Protein AF-A0AAP3ENG6-F1 (afdb_monomer_lite)

pLDDT: mean 89.63, std 6.57, range [66.12, 96.69]

Structure (mmCIF, N/CA/C/O backbone):
data_AF-A0AAP3ENG6-F1
#
_entry.id   AF-A0AAP3ENG6-F1
#
loop_
_atom_site.group_PDB
_atom_site.id
_atom_site.type_symbol
_atom_site.label_atom_id
_atom_site.label_alt_id
_atom_site.label_comp_id
_atom_site.label_asym_id
_atom_site.label_entity_id
_atom_site.label_seq_id
_atom_site.pdbx_PDB_ins_code
_atom_site.Cartn_x
_atom_site.Cartn_y
_atom_site.Cartn_z
_atom_site.occupancy
_atom_site.B_iso_or_equiv
_atom_site.auth_seq_id
_atom_site.auth_c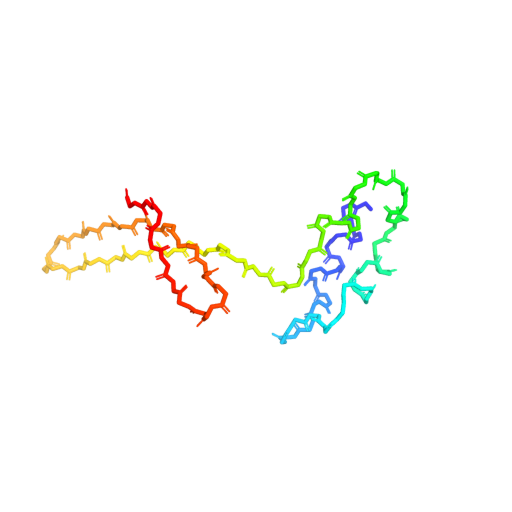omp_id
_atom_site.auth_asym_id
_atom_site.auth_atom_id
_atom_site.pdbx_PDB_model_num
ATOM 1 N N . GLY A 1 1 ? 5.527 -8.227 -20.284 1.00 74.25 1 GLY A N 1
ATOM 2 C CA . GLY A 1 1 ? 4.270 -8.977 -20.517 1.00 74.25 1 GLY A CA 1
ATOM 3 C C . GLY A 1 1 ? 3.727 -9.543 -19.212 1.00 74.25 1 GLY A C 1
ATOM 4 O O . GLY A 1 1 ? 4.244 -9.190 -18.158 1.00 74.25 1 GLY A O 1
ATOM 5 N N . LEU A 1 2 ? 2.699 -10.402 -19.261 1.00 83.88 2 LEU A N 1
ATOM 6 C CA . LEU A 1 2 ? 2.102 -11.028 -18.063 1.00 83.88 2 LEU A CA 1
ATOM 7 C C . LEU A 1 2 ? 3.136 -11.815 -17.241 1.00 83.88 2 LEU A C 1
ATOM 9 O O . LEU A 1 2 ? 3.123 -11.747 -16.014 1.00 83.88 2 LEU A O 1
ATOM 13 N N . ASP A 1 3 ? 4.043 -12.525 -17.910 1.00 89.19 3 ASP A N 1
ATOM 14 C CA . ASP A 1 3 ? 5.051 -13.350 -17.239 1.00 89.19 3 ASP A CA 1
ATOM 15 C C . ASP A 1 3 ? 6.098 -12.506 -16.501 1.00 89.19 3 ASP A C 1
ATOM 17 O O . ASP A 1 3 ? 6.444 -12.825 -15.366 1.00 89.19 3 ASP A O 1
ATOM 21 N N . ASP A 1 4 ? 6.515 -11.369 -17.069 1.00 86.81 4 ASP A N 1
ATOM 22 C CA . ASP A 1 4 ? 7.399 -10.422 -16.374 1.00 86.81 4 ASP A CA 1
ATOM 23 C C . ASP A 1 4 ? 6.720 -9.824 -15.136 1.00 86.81 4 ASP A C 1
ATOM 25 O O . ASP A 1 4 ? 7.345 -9.697 -14.086 1.00 86.81 4 ASP A O 1
ATOM 29 N N . ALA A 1 5 ? 5.424 -9.500 -15.229 1.00 87.50 5 ALA A N 1
ATOM 30 C CA . ALA A 1 5 ? 4.663 -8.983 -14.094 1.00 87.50 5 ALA A CA 1
ATOM 31 C C . ALA A 1 5 ? 4.555 -10.025 -12.969 1.00 87.50 5 ALA A C 1
ATOM 33 O O . ALA A 1 5 ? 4.769 -9.700 -11.800 1.00 87.50 5 ALA A O 1
ATOM 34 N N . LYS A 1 6 ? 4.288 -11.293 -13.310 1.00 92.12 6 LYS A N 1
ATOM 35 C CA . LYS A 1 6 ? 4.303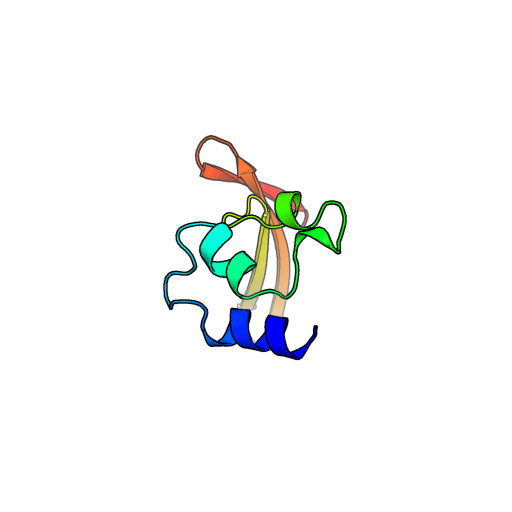 -12.400 -12.341 1.00 92.12 6 LYS A CA 1
ATOM 36 C C . LYS A 1 6 ? 5.680 -12.565 -11.706 1.00 92.12 6 LYS A C 1
ATOM 38 O O . LYS A 1 6 ? 5.759 -12.701 -10.489 1.00 92.12 6 LYS A O 1
ATOM 43 N N . ARG A 1 7 ? 6.755 -12.512 -12.500 1.00 91.25 7 ARG A N 1
ATOM 44 C CA . ARG A 1 7 ? 8.135 -12.610 -12.004 1.00 91.25 7 ARG A CA 1
ATOM 45 C C . ARG A 1 7 ? 8.441 -11.511 -10.986 1.00 91.25 7 ARG A C 1
ATOM 47 O O . ARG A 1 7 ? 8.897 -11.816 -9.892 1.00 91.25 7 ARG A O 1
ATOM 54 N N . VAL A 1 8 ? 8.099 -10.260 -11.295 1.00 91.88 8 VAL A N 1
ATOM 55 C CA . VAL A 1 8 ? 8.276 -9.115 -10.385 1.00 91.88 8 VAL A CA 1
ATOM 56 C C . VAL A 1 8 ? 7.547 -9.296 -9.053 1.00 91.88 8 VAL A C 1
ATOM 58 O O . VAL A 1 8 ? 8.068 -8.910 -8.007 1.00 91.88 8 VAL A O 1
ATOM 61 N N . LEU A 1 9 ? 6.341 -9.869 -9.068 1.00 91.62 9 LEU A N 1
ATOM 62 C CA . LEU A 1 9 ? 5.576 -10.123 -7.846 1.00 91.62 9 LEU A CA 1
ATOM 63 C C . LEU A 1 9 ? 6.125 -11.316 -7.054 1.00 91.62 9 LEU A C 1
ATOM 65 O O . LEU A 1 9 ? 6.192 -11.238 -5.829 1.00 91.62 9 LEU A O 1
ATOM 69 N N . ASN A 1 10 ? 6.542 -12.383 -7.737 1.00 94.56 10 ASN A N 1
ATOM 70 C CA . ASN A 1 10 ? 7.063 -13.602 -7.114 1.00 94.56 10 ASN A CA 1
ATOM 71 C C . ASN A 1 10 ? 8.453 -13.405 -6.499 1.00 94.56 10 ASN A C 1
ATOM 73 O O . ASN A 1 10 ? 8.740 -13.953 -5.440 1.00 94.56 10 ASN A O 1
ATOM 77 N N . GLU A 1 11 ? 9.307 -12.613 -7.143 1.00 94.06 11 GLU A N 1
ATOM 78 C CA . GLU A 1 11 ? 10.659 -12.306 -6.662 1.00 94.06 11 GLU A CA 1
ATOM 79 C C . GLU A 1 11 ? 10.694 -11.062 -5.763 1.00 94.06 11 GLU A C 1
ATOM 81 O O . GLU A 1 11 ? 11.763 -10.635 -5.320 1.00 94.06 11 GLU A O 1
ATOM 86 N N . ARG A 1 12 ? 9.528 -10.472 -5.458 1.00 93.56 12 ARG A N 1
ATOM 87 C CA . ARG A 1 12 ? 9.439 -9.325 -4.557 1.00 93.56 12 ARG A CA 1
ATOM 88 C C . ARG A 1 12 ? 10.039 -9.703 -3.195 1.00 93.56 12 ARG A C 1
ATOM 90 O O . ARG A 1 12 ? 9.530 -10.617 -2.543 1.00 93.56 12 ARG A O 1
ATOM 97 N N . PRO A 1 13 ? 11.050 -8.963 -2.698 1.00 95.31 13 PRO A N 1
ATOM 98 C CA . PRO A 1 13 ? 11.619 -9.239 -1.386 1.00 95.31 13 PRO A CA 1
ATOM 99 C C . PRO A 1 13 ? 10.552 -9.165 -0.291 1.00 95.31 13 PRO A C 1
ATOM 101 O O . PRO A 1 13 ? 9.630 -8.351 -0.373 1.00 95.31 13 PRO A O 1
ATOM 104 N N . GLN A 1 14 ? 10.717 -9.928 0.792 1.00 94.94 14 GLN A N 1
ATOM 105 C CA . GLN A 1 14 ? 9.755 -9.959 1.906 1.00 94.94 14 GLN A CA 1
ATOM 106 C C . GLN A 1 14 ? 9.468 -8.564 2.496 1.00 94.94 14 GLN A C 1
ATOM 108 O O . GLN A 1 14 ? 8.346 -8.270 2.897 1.00 94.94 14 GLN A O 1
ATOM 113 N N . LYS A 1 15 ? 10.477 -7.682 2.522 1.00 95.12 15 LYS A N 1
ATOM 114 C CA . LYS A 1 15 ? 10.356 -6.283 2.978 1.00 95.12 15 LYS A CA 1
ATOM 115 C C . LYS A 1 15 ? 10.083 -5.284 1.840 1.00 95.12 15 LYS A C 1
ATOM 117 O O . LYS A 1 15 ? 10.140 -4.078 2.059 1.00 95.12 15 LYS A O 1
ATOM 122 N N . GLY A 1 16 ? 9.784 -5.773 0.639 1.00 93.25 16 GLY A N 1
ATOM 123 C CA . GLY A 1 16 ? 9.586 -4.983 -0.572 1.00 93.25 16 GLY A CA 1
ATOM 124 C C . GLY A 1 16 ? 10.881 -4.506 -1.236 1.00 93.25 16 GLY A C 1
ATOM 125 O O . GLY A 1 16 ? 11.991 -4.753 -0.764 1.00 93.25 16 GLY A O 1
ATOM 126 N N . TRP A 1 17 ? 10.717 -3.815 -2.364 1.00 93.00 17 TRP A N 1
ATOM 127 C CA . TRP A 1 17 ? 11.804 -3.194 -3.119 1.00 93.00 17 TRP A CA 1
ATOM 128 C C . TRP A 1 17 ? 12.307 -1.929 -2.419 1.00 93.00 17 TRP A C 1
ATOM 130 O O . TRP A 1 17 ? 11.516 -1.156 -1.881 1.00 93.00 17 TRP A O 1
ATOM 140 N N . LYS A 1 18 ? 13.625 -1.700 -2.447 1.00 92.12 18 LYS A N 1
ATOM 141 C CA . LYS A 1 18 ? 14.243 -0.486 -1.884 1.00 92.12 18 LYS A CA 1
ATOM 142 C C . LYS A 1 18 ? 14.211 0.702 -2.845 1.00 92.12 18 LYS A C 1
ATOM 144 O O . LYS A 1 18 ? 14.137 1.841 -2.401 1.00 92.12 18 LYS A O 1
ATOM 149 N N . GLU A 1 19 ? 14.261 0.426 -4.143 1.00 90.44 19 GLU A N 1
ATOM 150 C CA . GLU A 1 19 ? 14.248 1.414 -5.221 1.00 90.44 19 GLU A CA 1
ATOM 151 C C . GLU A 1 19 ? 13.371 0.903 -6.373 1.00 90.44 19 GLU A C 1
ATOM 153 O O . GLU A 1 19 ? 13.347 -0.299 -6.647 1.00 90.44 19 GLU A O 1
ATOM 158 N N . SER A 1 20 ? 12.628 1.800 -7.035 1.00 88.25 20 SER A N 1
ATOM 159 C CA . SER A 1 20 ? 11.724 1.412 -8.130 1.00 88.25 20 SER A CA 1
ATOM 160 C C . SER A 1 20 ? 12.485 0.756 -9.278 1.00 88.25 20 SER A C 1
ATOM 162 O O . SER A 1 20 ? 11.945 -0.129 -9.930 1.00 88.25 20 SER A O 1
ATOM 164 N N . LYS A 1 21 ? 13.755 1.140 -9.474 1.00 87.00 21 LYS A N 1
ATOM 165 C CA . LYS A 1 21 ? 14.610 0.619 -10.539 1.00 87.00 21 LYS A CA 1
ATOM 166 C C . LYS A 1 21 ? 14.736 -0.909 -10.502 1.00 87.00 21 LYS A C 1
ATOM 168 O O . LYS A 1 21 ? 14.511 -1.541 -11.522 1.00 87.00 21 LYS A O 1
ATOM 173 N N . LEU A 1 22 ? 14.990 -1.505 -9.333 1.00 87.81 22 LEU A N 1
ATOM 174 C CA . LEU A 1 22 ? 15.136 -2.965 -9.192 1.00 87.81 22 LEU A CA 1
ATOM 175 C C . LEU A 1 22 ? 13.884 -3.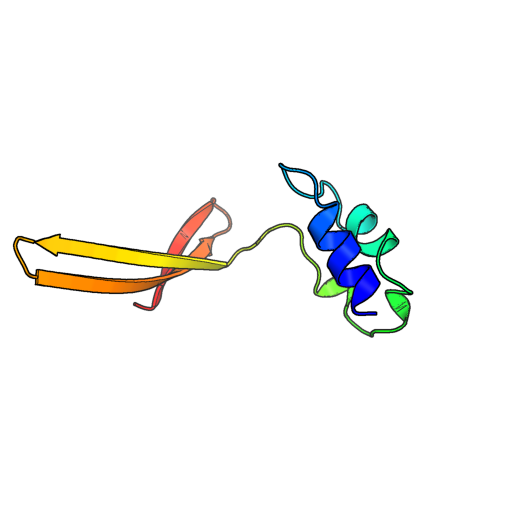728 -9.631 1.00 87.81 22 LEU A C 1
ATOM 177 O O . LEU A 1 22 ? 13.977 -4.799 -10.215 1.00 87.81 22 LEU A O 1
ATOM 181 N N . MET A 1 23 ? 12.713 -3.154 -9.363 1.00 88.56 23 MET A N 1
ATOM 182 C CA . MET A 1 23 ? 11.440 -3.705 -9.807 1.00 88.56 23 MET A CA 1
ATOM 183 C C . MET A 1 23 ? 11.246 -3.512 -11.317 1.00 88.56 23 MET A C 1
ATOM 185 O O . MET A 1 23 ? 10.795 -4.425 -12.003 1.00 88.56 23 MET A O 1
ATOM 189 N N . THR A 1 24 ? 11.561 -2.325 -11.845 1.00 86.88 24 THR A N 1
ATOM 190 C CA . THR A 1 24 ? 11.344 -1.993 -13.259 1.00 86.88 24 THR A CA 1
ATOM 191 C C . THR A 1 24 ? 12.345 -2.659 -14.198 1.00 86.88 24 THR A C 1
ATOM 193 O O . THR A 1 24 ? 11.971 -2.973 -15.318 1.00 86.88 24 THR A O 1
ATOM 196 N N . ASP A 1 25 ? 13.572 -2.939 -13.754 1.00 86.62 25 ASP A N 1
ATOM 197 C CA . ASP A 1 25 ? 14.598 -3.643 -14.541 1.00 86.62 25 ASP A CA 1
ATOM 198 C C . ASP A 1 25 ? 14.161 -5.078 -14.896 1.00 86.62 25 ASP A C 1
ATOM 200 O O . ASP A 1 25 ? 14.610 -5.661 -15.880 1.00 86.62 25 ASP A O 1
ATOM 204 N N . MET A 1 26 ? 13.243 -5.643 -14.110 1.00 85.50 26 MET A N 1
ATOM 205 C CA . MET A 1 26 ? 12.642 -6.953 -14.346 1.00 85.50 26 MET A CA 1
ATOM 206 C C . MET A 1 26 ? 11.408 -6.912 -15.257 1.00 85.50 26 MET A C 1
ATOM 208 O O . MET A 1 26 ? 10.917 -7.972 -15.662 1.00 85.50 26 MET A O 1
ATOM 212 N N . LEU A 1 27 ? 10.878 -5.723 -15.555 1.00 83.88 27 LEU A N 1
ATOM 213 C CA . LEU A 1 27 ? 9.788 -5.532 -16.504 1.00 83.88 27 LEU A CA 1
ATOM 214 C C . LEU A 1 27 ? 10.388 -5.336 -17.905 1.00 83.88 27 LEU A C 1
ATOM 216 O O . LEU A 1 27 ? 11.264 -4.498 -18.105 1.00 83.88 27 LEU A O 1
ATOM 220 N N . ALA A 1 28 ? 9.899 -6.089 -18.897 1.00 70.12 28 ALA A N 1
ATOM 221 C CA . ALA A 1 28 ? 10.189 -5.815 -20.309 1.00 70.12 28 ALA A CA 1
ATOM 222 C C . ALA A 1 28 ? 9.807 -4.359 -20.668 1.00 70.12 28 ALA A C 1
ATOM 224 O O . ALA A 1 28 ? 8.977 -3.759 -19.979 1.00 70.12 28 ALA A O 1
ATOM 225 N N . PRO A 1 29 ? 10.418 -3.773 -21.713 1.00 75.38 29 PRO A N 1
ATOM 226 C CA . PRO A 1 29 ? 10.957 -2.416 -21.688 1.00 75.38 29 PRO A CA 1
ATOM 227 C C . PRO A 1 29 ? 9.951 -1.406 -21.144 1.00 75.38 29 PRO A C 1
ATOM 229 O O . PRO A 1 29 ? 8.945 -1.107 -21.781 1.00 75.38 29 PRO A O 1
ATOM 232 N N . VAL A 1 30 ? 10.243 -0.869 -19.963 1.00 66.12 30 VAL A N 1
ATOM 233 C CA . VAL A 1 30 ? 9.389 0.088 -19.236 1.00 66.12 30 VAL A CA 1
ATOM 234 C C . VAL A 1 30 ? 9.125 1.340 -20.080 1.00 66.12 30 VAL A C 1
ATOM 236 O O . VAL A 1 30 ? 8.043 1.917 -20.008 1.00 66.12 30 VAL A O 1
ATOM 239 N N . ASP A 1 31 ? 10.069 1.687 -20.958 1.00 71.81 31 ASP A N 1
ATOM 240 C CA . ASP A 1 31 ? 9.977 2.805 -21.903 1.00 71.81 31 ASP A CA 1
ATOM 241 C C . ASP A 1 31 ? 8.968 2.569 -23.042 1.00 71.81 31 ASP A C 1
ATOM 243 O O . ASP A 1 31 ? 8.600 3.505 -23.750 1.00 71.81 31 ASP A O 1
ATOM 247 N N . SER A 1 32 ? 8.478 1.336 -23.217 1.00 77.69 32 SER A N 1
ATOM 248 C CA . SER A 1 32 ? 7.420 1.029 -24.190 1.00 77.69 32 SER A CA 1
ATOM 249 C C . SER A 1 32 ? 6.045 1.545 -23.759 1.00 77.69 32 SER A C 1
ATOM 251 O O . SER 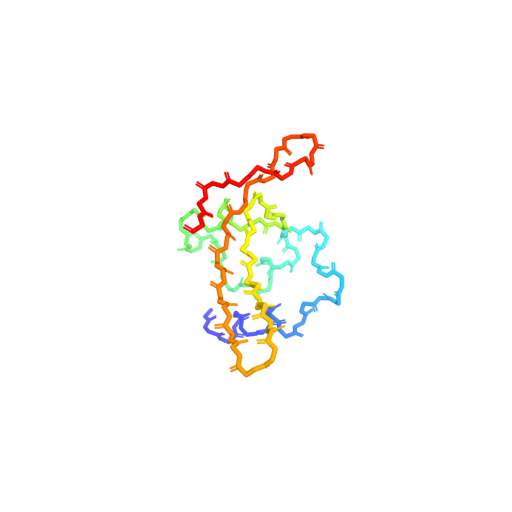A 1 32 ? 5.160 1.702 -24.601 1.00 77.69 32 SER A O 1
ATOM 253 N N . VAL A 1 33 ? 5.857 1.845 -22.468 1.00 79.44 33 VAL A N 1
ATOM 254 C CA . VAL A 1 33 ? 4.593 2.345 -21.917 1.00 79.44 33 VAL A CA 1
ATOM 255 C C . VAL A 1 33 ? 4.807 3.742 -21.344 1.00 79.44 33 VAL A C 1
ATOM 257 O O . VAL A 1 33 ? 5.364 3.927 -20.261 1.00 79.44 33 VAL A O 1
ATOM 260 N N . LYS A 1 34 ? 4.319 4.750 -22.070 1.00 83.38 34 LYS A N 1
ATOM 261 C CA . LYS A 1 34 ? 4.383 6.155 -21.652 1.00 83.38 34 LYS A CA 1
ATOM 262 C C . LYS A 1 34 ? 3.743 6.340 -20.268 1.00 83.38 34 LYS A C 1
ATOM 264 O O . LYS A 1 34 ? 2.577 6.004 -20.083 1.00 83.38 34 LYS A O 1
ATOM 269 N N . GLY A 1 35 ? 4.485 6.920 -19.324 1.00 83.38 35 GLY A N 1
ATOM 270 C CA . GLY A 1 35 ? 3.993 7.226 -17.975 1.00 83.38 35 GLY A CA 1
ATOM 271 C C . GLY A 1 35 ? 4.126 6.087 -16.956 1.00 83.38 35 GLY A C 1
ATOM 272 O O . GLY A 1 35 ? 3.800 6.277 -15.785 1.00 83.38 35 GLY A O 1
ATOM 273 N N . LEU A 1 36 ? 4.574 4.893 -17.371 1.00 80.94 36 LEU A N 1
ATOM 274 C CA . LEU A 1 36 ? 4.650 3.729 -16.482 1.00 80.94 36 LEU A CA 1
ATOM 275 C C . LEU A 1 36 ? 5.674 3.929 -15.361 1.00 80.94 36 LEU A C 1
ATOM 277 O O . LEU A 1 36 ? 5.421 3.566 -14.213 1.00 80.94 36 LEU A O 1
ATOM 281 N N . LYS A 1 37 ? 6.823 4.524 -15.683 1.00 79.75 37 LYS A N 1
ATOM 282 C CA . LYS A 1 37 ? 7.900 4.760 -14.718 1.00 79.75 37 LYS A CA 1
ATOM 283 C C . LYS A 1 37 ? 7.480 5.748 -13.629 1.00 79.75 37 LYS A C 1
ATOM 285 O O . LYS A 1 37 ? 7.844 5.567 -12.472 1.00 79.75 37 LYS A O 1
ATOM 290 N N . GLU A 1 38 ? 6.701 6.760 -13.993 1.00 84.19 38 GLU A N 1
ATOM 291 C CA . GLU A 1 38 ? 6.184 7.788 -13.091 1.00 84.19 38 GLU A CA 1
ATOM 292 C C . GLU A 1 38 ? 5.031 7.270 -12.223 1.00 84.19 38 GLU A C 1
ATOM 294 O O . GLU A 1 38 ? 4.889 7.684 -11.075 1.00 84.19 38 GLU A O 1
ATOM 299 N N . ALA A 1 39 ? 4.219 6.352 -12.752 1.00 85.69 39 ALA A N 1
ATOM 300 C CA . ALA A 1 39 ? 3.092 5.765 -12.031 1.00 85.69 39 ALA A CA 1
ATOM 301 C C . ALA A 1 39 ? 3.519 4.740 -10.961 1.00 85.69 39 ALA A C 1
ATOM 303 O O . ALA A 1 39 ? 2.787 4.500 -9.999 1.00 85.69 39 ALA A O 1
ATOM 304 N N . LEU A 1 40 ? 4.690 4.116 -11.119 1.00 87.25 40 LEU A N 1
ATOM 305 C CA . LEU A 1 40 ? 5.173 3.056 -10.237 1.00 87.25 40 LEU A CA 1
ATOM 306 C C . LEU A 1 40 ? 5.951 3.610 -9.036 1.00 87.25 40 LEU A C 1
ATOM 308 O O . LEU A 1 40 ? 7.128 3.968 -9.118 1.00 87.25 40 LEU A O 1
ATOM 312 N N . VAL A 1 41 ? 5.298 3.597 -7.876 1.00 89.62 41 VAL A N 1
ATOM 313 C CA . VAL A 1 41 ? 5.855 4.077 -6.605 1.00 89.62 41 VAL A CA 1
ATOM 314 C C . VAL A 1 41 ? 6.004 2.952 -5.580 1.00 89.62 41 VAL A C 1
ATOM 316 O O . VAL A 1 41 ? 5.251 1.983 -5.567 1.00 89.62 41 VAL A O 1
ATOM 319 N N . LEU A 1 42 ? 6.975 3.095 -4.676 1.00 91.44 42 LEU A N 1
ATOM 320 C CA . LEU A 1 42 ? 7.231 2.124 -3.600 1.00 91.44 42 LEU A CA 1
ATOM 321 C C . LEU A 1 42 ? 6.412 2.366 -2.333 1.00 91.44 42 LEU A C 1
ATOM 323 O O . LEU A 1 42 ? 6.356 1.513 -1.447 1.00 91.44 42 LEU A O 1
ATOM 327 N N . LYS A 1 43 ? 5.842 3.563 -2.206 1.00 90.94 43 LYS A N 1
ATOM 328 C CA . LYS A 1 43 ? 5.108 4.008 -1.026 1.00 90.94 43 LYS A CA 1
ATOM 329 C C . LYS A 1 43 ? 3.698 4.374 -1.453 1.00 90.94 43 LYS A C 1
ATOM 331 O O . LYS A 1 43 ? 3.526 5.065 -2.448 1.00 90.94 43 LYS A O 1
ATOM 336 N N . SER A 1 44 ? 2.720 3.927 -0.674 1.00 91.88 44 SER A N 1
ATOM 337 C CA . SER A 1 44 ? 1.342 4.385 -0.817 1.00 91.88 44 SER A CA 1
ATOM 338 C C . SER A 1 44 ? 1.080 5.547 0.129 1.00 91.88 44 SER A C 1
ATOM 340 O O . SER A 1 44 ? 1.569 5.536 1.264 1.00 91.88 44 SER A O 1
ATOM 342 N N . ASP A 1 45 ? 0.279 6.501 -0.328 1.00 94.12 45 ASP A N 1
ATOM 343 C CA . ASP A 1 45 ? -0.327 7.536 0.507 1.00 94.12 45 ASP A CA 1
ATOM 344 C C . ASP A 1 45 ? -1.807 7.254 0.792 1.00 94.12 45 ASP A C 1
ATOM 346 O O . ASP A 1 45 ? -2.418 7.972 1.574 1.00 94.12 45 ASP A O 1
ATOM 350 N N . PHE A 1 46 ? -2.375 6.188 0.221 1.00 95.25 46 PHE A N 1
ATOM 351 C CA . PHE A 1 46 ? -3.763 5.779 0.431 1.00 95.25 46 PHE A CA 1
ATOM 352 C C . PHE A 1 46 ? -3.842 4.346 0.957 1.00 95.25 46 PHE A C 1
ATOM 354 O O . PHE A 1 46 ? -3.107 3.462 0.507 1.00 95.25 46 PHE A O 1
ATOM 361 N N . PHE A 1 47 ? -4.731 4.115 1.918 1.00 96.06 47 PHE A N 1
ATOM 362 C CA . PHE A 1 47 ? -4.875 2.834 2.606 1.00 96.06 47 PHE A CA 1
ATOM 363 C C . PHE A 1 47 ? -6.352 2.502 2.779 1.00 96.06 47 PHE A C 1
ATOM 365 O O . PHE A 1 47 ? -7.128 3.349 3.208 1.00 96.06 47 PHE A O 1
ATOM 372 N N . GLU A 1 48 ? -6.737 1.270 2.470 1.00 95.94 48 GLU A N 1
ATOM 373 C CA . GLU A 1 48 ? -8.076 0.750 2.739 1.00 95.94 48 GLU A CA 1
ATOM 374 C C . GLU A 1 48 ? -8.028 -0.106 4.008 1.00 95.94 48 GLU A C 1
ATOM 376 O O . GLU A 1 48 ? -7.142 -0.950 4.154 1.00 95.94 48 GLU A O 1
ATOM 381 N N . ALA A 1 49 ? -8.972 0.102 4.923 1.00 94.56 49 ALA A N 1
ATOM 382 C CA . ALA A 1 49 ? -9.196 -0.789 6.052 1.00 94.56 49 ALA A CA 1
ATOM 383 C C . ALA A 1 49 ? -10.587 -1.400 5.948 1.00 94.56 49 ALA A C 1
ATOM 385 O O . ALA A 1 49 ? -11.571 -0.685 5.769 1.00 94.56 49 ALA A O 1
ATOM 386 N N . ARG A 1 50 ? -10.658 -2.719 6.117 1.00 95.00 50 ARG A N 1
ATOM 387 C CA . ARG A 1 50 ? -11.913 -3.458 6.236 1.00 95.00 50 ARG A CA 1
ATOM 388 C C . ARG A 1 50 ? -12.011 -3.987 7.653 1.00 95.00 50 ARG A C 1
ATOM 390 O O . ARG A 1 50 ? -11.129 -4.721 8.096 1.00 95.00 50 ARG A O 1
ATOM 397 N N . VAL A 1 51 ? -13.041 -3.564 8.370 1.00 93.62 51 VAL A N 1
ATOM 398 C CA . VAL A 1 51 ? -13.242 -3.877 9.785 1.00 93.62 51 VAL A CA 1
ATOM 399 C C . VAL A 1 51 ? -14.528 -4.670 9.937 1.00 93.62 51 VAL A C 1
ATOM 401 O O . VAL A 1 51 ? -15.546 -4.335 9.333 1.00 93.62 51 VAL A O 1
ATOM 404 N N . VAL A 1 52 ? -14.467 -5.709 10.766 1.00 95.69 52 VAL A N 1
ATOM 405 C CA . VAL A 1 52 ? -15.616 -6.532 11.142 1.00 95.69 52 VAL A CA 1
ATOM 406 C C . VAL A 1 52 ? -15.811 -6.408 12.642 1.00 95.69 52 VAL A C 1
ATOM 408 O O . VAL A 1 52 ? -14.872 -6.630 13.405 1.00 95.69 52 VAL A O 1
ATOM 411 N N . ALA A 1 53 ? -17.017 -6.042 13.061 1.00 94.44 53 ALA A N 1
ATOM 412 C CA . ALA A 1 53 ? -17.428 -6.071 14.455 1.00 94.44 53 ALA A CA 1
ATOM 413 C C . ALA A 1 53 ? -18.425 -7.213 14.651 1.00 94.44 53 ALA A C 1
ATOM 415 O O . ALA A 1 53 ? -19.449 -7.257 13.970 1.00 94.44 53 ALA A O 1
ATOM 416 N N . GLU A 1 54 ? -18.126 -8.121 15.578 1.00 96.31 54 GLU A N 1
ATOM 417 C CA . GLU A 1 54 ? -18.994 -9.247 15.931 1.00 96.31 54 GLU A CA 1
ATOM 418 C C . GLU A 1 54 ? -19.524 -9.044 17.357 1.00 96.31 54 GLU A C 1
ATOM 420 O O . GLU A 1 54 ? -18.741 -8.850 18.289 1.00 96.31 54 GLU A O 1
ATOM 425 N N . VAL A 1 55 ? -20.849 -9.045 17.529 1.00 92.69 55 VAL A N 1
ATOM 426 C CA . VAL A 1 55 ? -21.516 -8.878 18.832 1.00 92.69 55 VAL A CA 1
ATOM 427 C C . VAL A 1 55 ? -22.643 -9.901 18.947 1.00 92.69 55 VAL A C 1
ATOM 429 O O . VAL A 1 55 ? -23.706 -9.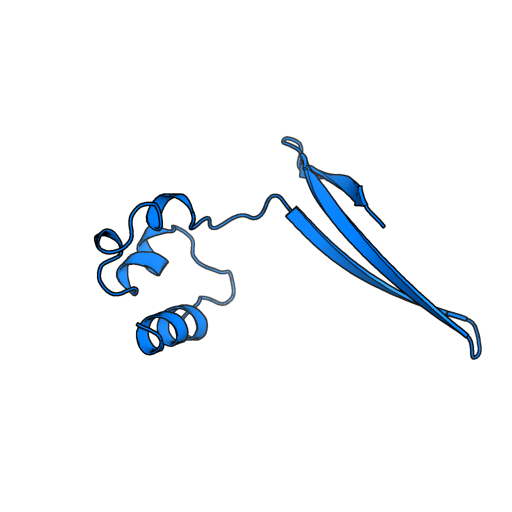739 18.343 1.00 92.69 55 VAL A O 1
ATOM 432 N N . GLY A 1 56 ? -22.409 -10.957 19.731 1.00 93.38 56 GLY A N 1
ATOM 433 C CA . GLY A 1 56 ? -23.293 -12.124 19.762 1.00 93.38 56 GLY A CA 1
ATOM 434 C C . GLY A 1 56 ? -23.382 -12.751 18.370 1.00 93.38 56 GLY A C 1
ATOM 435 O O . GLY A 1 56 ? -22.355 -13.020 17.754 1.00 93.38 56 GLY A O 1
ATOM 436 N N . ASP A 1 57 ? -24.603 -12.891 17.855 1.00 93.88 57 ASP A N 1
ATOM 437 C CA . ASP A 1 57 ? -24.862 -13.422 16.509 1.00 93.88 57 ASP A CA 1
ATOM 438 C C . ASP A 1 57 ? -24.846 -12.344 15.408 1.00 93.88 57 ASP A C 1
ATOM 440 O O . ASP A 1 57 ? -25.054 -12.640 14.230 1.00 93.88 57 ASP A O 1
ATOM 444 N N . ASN A 1 58 ? -24.608 -11.076 15.763 1.00 93.12 58 ASN A N 1
ATOM 445 C CA . ASN A 1 58 ? -24.595 -9.973 14.805 1.00 93.12 58 ASN A CA 1
ATOM 446 C C 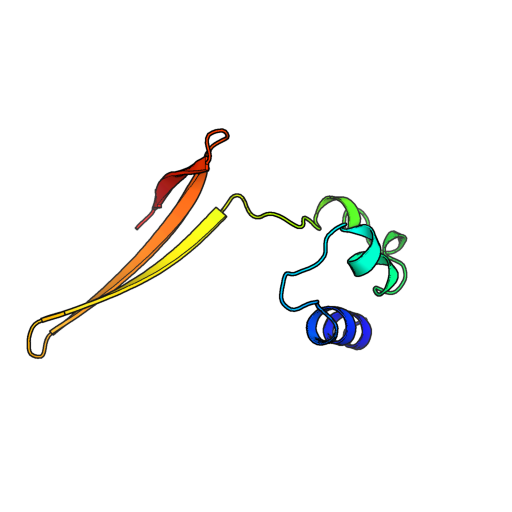. ASN A 1 58 ? -23.186 -9.694 14.285 1.00 93.12 58 ASN A C 1
ATOM 448 O O . ASN A 1 58 ? -22.215 -9.693 15.044 1.00 93.12 58 ASN A O 1
ATOM 452 N N . ARG A 1 59 ? -23.096 -9.354 12.996 1.00 95.31 59 ARG A N 1
ATOM 453 C CA . ARG A 1 59 ? -21.871 -8.872 12.351 1.00 95.31 59 ARG A CA 1
ATOM 454 C C . ARG A 1 59 ? -22.124 -7.561 11.624 1.00 95.31 59 ARG A C 1
ATOM 456 O O . ARG A 1 59 ? -23.087 -7.449 10.870 1.00 95.31 59 ARG A O 1
ATOM 463 N N . ALA A 1 60 ? -21.232 -6.599 11.812 1.00 94.50 60 ALA A N 1
ATOM 464 C CA . ALA A 1 60 ? -21.208 -5.346 11.070 1.00 94.50 60 ALA A CA 1
ATOM 465 C C . ALA A 1 60 ? -19.875 -5.198 10.334 1.00 94.50 60 ALA A C 1
ATOM 467 O O . ALA A 1 60 ? -18.817 -5.487 10.893 1.00 94.50 60 ALA A O 1
ATOM 468 N N . TRP A 1 61 ? -19.942 -4.730 9.089 1.00 94.25 61 TRP A N 1
ATOM 469 C CA . TRP A 1 61 ? -18.788 -4.501 8.223 1.00 94.25 61 TRP A CA 1
ATOM 470 C C . TRP A 1 61 ? -18.606 -3.005 7.998 1.00 94.25 61 TRP A C 1
ATOM 472 O O . TRP A 1 61 ? -19.585 -2.276 7.841 1.00 94.25 61 TRP A O 1
ATOM 482 N N . LEU A 1 62 ? -17.356 -2.558 7.971 1.00 94.31 62 LEU A N 1
ATOM 483 C CA . LEU A 1 62 ? -16.986 -1.181 7.672 1.00 94.31 62 LEU A CA 1
ATOM 484 C C . LEU A 1 62 ? -15.789 -1.167 6.723 1.00 94.31 62 LEU A C 1
ATOM 486 O O . LEU A 1 62 ? -14.760 -1.772 7.024 1.00 94.31 62 LEU A O 1
ATOM 490 N N . GLU A 1 63 ? -15.913 -0.451 5.608 1.00 96.25 63 GLU A N 1
ATOM 491 C CA . GLU A 1 63 ? -14.828 -0.237 4.650 1.00 96.25 63 GLU A CA 1
ATOM 492 C C . GLU A 1 63 ? -14.434 1.237 4.645 1.00 96.25 63 GLU A C 1
ATOM 494 O O . GLU A 1 63 ? -15.200 2.105 4.236 1.00 96.25 63 GLU A O 1
ATOM 499 N N . THR A 1 64 ? -13.215 1.529 5.084 1.00 95.25 64 THR A N 1
ATOM 500 C CA . THR A 1 64 ? -12.738 2.900 5.265 1.00 95.25 64 THR A CA 1
ATOM 501 C C . THR A 1 64 ? -11.536 3.165 4.372 1.00 95.25 64 THR A C 1
ATOM 503 O O . THR A 1 64 ? -10.590 2.377 4.343 1.00 95.25 64 THR A O 1
ATOM 506 N N . LEU A 1 65 ? -11.531 4.310 3.687 1.00 96.69 65 LEU A N 1
ATOM 507 C CA . LEU A 1 65 ? -10.363 4.797 2.950 1.00 96.69 65 LEU A CA 1
ATOM 508 C C . LEU A 1 65 ? -9.656 5.889 3.754 1.00 96.69 65 LEU A C 1
ATOM 510 O O . LEU A 1 65 ? -10.272 6.888 4.128 1.00 96.69 65 LEU A O 1
ATOM 514 N N . PHE A 1 66 ? -8.353 5.729 3.953 1.00 96.56 66 PHE A N 1
ATOM 515 C CA . PHE A 1 66 ? -7.476 6.694 4.600 1.00 96.56 66 PHE A CA 1
ATOM 516 C C . PHE A 1 66 ? -6.496 7.306 3.603 1.00 96.56 66 PHE A C 1
ATOM 518 O O . PHE A 1 66 ? -5.994 6.617 2.715 1.00 96.56 66 PHE A O 1
ATOM 525 N N . GLN A 1 67 ? -6.160 8.575 3.813 1.00 96.38 67 GLN A N 1
ATOM 526 C CA . GLN A 1 67 ? -5.016 9.244 3.208 1.00 96.38 67 GLN A CA 1
ATOM 527 C C . GLN A 1 67 ? -3.975 9.554 4.282 1.00 96.38 67 GLN A C 1
ATOM 529 O O . GLN A 1 67 ? -4.299 10.094 5.341 1.00 96.38 67 GLN A O 1
ATOM 534 N N . ARG A 1 68 ? -2.714 9.235 4.010 1.00 95.19 68 ARG A N 1
ATOM 535 C CA . ARG A 1 68 ? -1.585 9.581 4.866 1.00 95.19 68 ARG A CA 1
ATOM 536 C C . ARG A 1 68 ? -1.094 10.987 4.533 1.00 95.19 68 ARG A C 1
ATOM 538 O O . ARG A 1 68 ? -0.666 11.258 3.415 1.00 95.19 68 ARG A O 1
ATOM 545 N N . GLY A 1 69 ? -1.142 11.872 5.521 1.00 89.06 69 GLY A N 1
ATOM 546 C CA . GLY A 1 69 ? -0.571 13.210 5.460 1.00 89.06 69 GLY A CA 1
ATOM 547 C C . GLY A 1 69 ? 0.959 13.207 5.526 1.00 89.06 69 GLY A C 1
ATOM 548 O O . GLY A 1 69 ? 1.599 12.196 5.821 1.00 89.06 69 GLY A O 1
ATOM 549 N N . LYS A 1 70 ? 1.561 14.377 5.288 1.00 85.69 70 LYS A N 1
ATOM 550 C CA . LYS A 1 70 ? 3.026 14.567 5.307 1.00 85.69 70 LYS A CA 1
ATOM 551 C C . LYS A 1 70 ? 3.666 14.261 6.668 1.00 85.69 70 LYS A C 1
ATOM 553 O O . LYS A 1 70 ? 4.851 13.956 6.725 1.00 85.69 70 LYS A O 1
ATOM 558 N N . ASP A 1 71 ? 2.893 14.324 7.747 1.00 89.81 71 ASP A N 1
ATOM 559 C CA . ASP A 1 71 ? 3.301 14.024 9.122 1.00 89.81 71 ASP A CA 1
ATOM 560 C C . ASP A 1 71 ? 3.025 12.564 9.532 1.00 89.81 71 ASP A C 1
ATOM 562 O O . ASP A 1 71 ? 3.023 12.242 10.718 1.00 89.81 71 ASP A O 1
ATOM 566 N N . ASN A 1 72 ? 2.789 11.674 8.559 1.00 86.88 72 ASN A N 1
ATOM 567 C CA . ASN A 1 72 ? 2.377 10.278 8.748 1.00 86.88 72 ASN A CA 1
ATOM 568 C C . ASN A 1 72 ? 1.025 10.085 9.455 1.00 86.88 72 ASN A C 1
ATOM 570 O O . ASN A 1 72 ? 0.676 8.948 9.779 1.00 86.88 72 ASN A O 1
ATOM 574 N N . LYS A 1 73 ? 0.229 11.140 9.658 1.00 92.69 73 LYS A N 1
ATOM 575 C CA . LYS A 1 73 ? -1.122 10.986 10.205 1.00 92.69 73 LYS A CA 1
ATOM 576 C C . LYS A 1 73 ? -2.082 10.473 9.141 1.00 92.69 73 LYS A C 1
ATOM 578 O O . LYS A 1 73 ? -2.021 10.889 7.987 1.00 92.69 73 LYS A O 1
ATOM 583 N N . LEU A 1 74 ? -2.981 9.579 9.540 1.00 92.56 74 LEU A N 1
ATOM 584 C CA . LEU A 1 74 ? -4.041 9.067 8.678 1.00 92.56 74 LEU A CA 1
ATOM 585 C C . LEU A 1 74 ? -5.296 9.924 8.837 1.00 92.56 74 LEU A C 1
ATOM 587 O O . LEU A 1 74 ? -5.790 10.114 9.947 1.00 92.56 74 LEU A O 1
ATOM 591 N N . VAL A 1 75 ? -5.817 10.412 7.718 1.00 94.44 75 VAL A N 1
ATOM 592 C CA . VAL A 1 75 ? -7.093 11.123 7.629 1.00 94.44 75 VAL A CA 1
ATOM 593 C C . VAL A 1 75 ? -8.086 10.224 6.906 1.00 94.44 75 VAL A C 1
ATOM 595 O O . VAL A 1 75 ? -7.799 9.732 5.818 1.00 94.44 75 VAL A O 1
ATOM 598 N N . MET A 1 76 ? -9.248 9.990 7.512 1.00 94.44 76 MET A N 1
ATOM 599 C CA . MET A 1 76 ? -10.331 9.227 6.893 1.00 94.44 76 MET A CA 1
ATOM 600 C C . MET A 1 76 ? -11.012 10.069 5.810 1.00 94.44 76 MET A C 1
ATOM 602 O O . MET A 1 76 ? -11.481 11.169 6.089 1.00 94.44 76 MET A O 1
ATOM 606 N N . LEU A 1 77 ? -11.089 9.534 4.593 1.00 92.94 77 LEU A N 1
ATOM 607 C CA . LEU A 1 77 ? -11.741 10.184 3.456 1.00 92.94 77 LEU A CA 1
ATOM 608 C C . LEU A 1 77 ? -13.196 9.739 3.278 1.00 92.94 77 LEU A C 1
ATOM 610 O O . LEU A 1 77 ? -14.043 10.554 2.924 1.00 92.94 77 LEU A O 1
ATOM 614 N N . ARG A 1 78 ? -13.487 8.451 3.500 1.00 90.69 78 ARG A N 1
ATOM 615 C CA . ARG A 1 78 ? -14.837 7.871 3.396 1.00 90.69 78 ARG A CA 1
ATOM 616 C C . ARG A 1 78 ? -14.978 6.598 4.233 1.00 90.69 78 ARG A C 1
ATOM 618 O O . ARG A 1 78 ? -13.960 5.967 4.521 1.00 90.69 78 ARG A O 1
ATOM 625 N N . ARG A 1 79 ? -16.225 6.250 4.559 1.00 84.44 79 ARG A N 1
ATOM 626 C CA . ARG A 1 79 ? -16.673 5.045 5.268 1.00 84.44 79 ARG A CA 1
ATOM 627 C C . ARG A 1 79 ? -17.963 4.510 4.650 1.00 84.44 79 ARG A C 1
ATOM 629 O O . ARG A 1 79 ? -18.641 5.345 4.002 1.00 84.44 79 ARG A O 1
#

Secondary structure (DSSP, 8-state):
-HHHHHHHHHT--TT--SSHHHHHTTSTTGGGSTTHHHH--SS-SEEEEEEEEEETTEEEEEEEEEEE-TTS-EEEEE-

Radius of gyration: 17.89 Å; chains: 1; bounding box: 40×28×44 Å

Foldseek 3Di:
DVVLVVVLVVPADPVGDPDVCVSCVSPPPCVVDPCSSVPDDPDDQKDWDWDWDDDPPDIDIDIWMWGQDPVRDTDTDDD

Sequence (79 aa):
GLDDAKRVLNERPQKGWKESKLMTDMLAPVDSVKGLKEALVLKSDFFEARVVAEVGDNRAWLETLFQRGKDNKLVMLRR

Organism: Escherichia coli (NCBI:txid562)

InterPro domains:
  IPR038072 GspK, central domain superfamily [G3DSA:1.10.40.60] (2-43)